Protein AF-A0A936ZIU2-F1 (afdb_monomer)

Radius of gyration: 13.18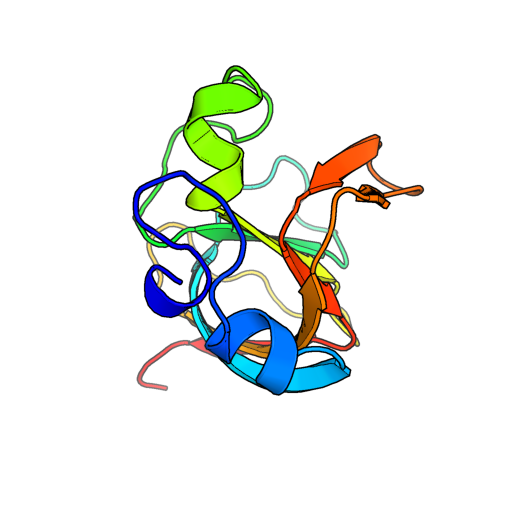 Å; Cα contacts (8 Å, |Δi|>4): 230; chains: 1; bounding box: 35×28×33 Å

pLDDT: mean 81.58, std 13.45, range [50.59, 97.19]

Sequence (115 aa):
MGELYNHDGSFSPRADELKGTRIAMQGFMAPHLKVDSDFFILSNTPVETCPFCATEGEWIDSIVFVRMRTRQEMAAPGTLILVQGTLEIGPATDPTTGFVSKVRLTDAVFQRAGA

Mean predicted aligned error: 6.34 Å

Foldseek 3Di:
DVQQADPVRHGDPVVVVQAQHKDKDKAWWADDPDQFDQKTKGFNDQDPDDPVPDDPPPPQSGIEIEGELDDDGDDDRPFMKMKIAHWHAQWDQDPVPRDTHGIYGYNMDMDGVPD

Structure (mmCIF, N/CA/C/O backbone):
data_AF-A0A936ZIU2-F1
#
_entry.id   AF-A0A936ZIU2-F1
#
loop_
_atom_site.group_PDB
_atom_site.id
_atom_site.type_symbol
_atom_site.label_atom_id
_atom_site.label_alt_id
_atom_site.label_comp_id
_atom_site.label_asym_id
_atom_site.label_entity_id
_atom_site.label_seq_id
_atom_site.pdbx_PDB_ins_code
_atom_site.Cartn_x
_atom_site.Cartn_y
_atom_site.Cartn_z
_atom_site.occupancy
_atom_site.B_iso_or_equiv
_atom_site.auth_seq_id
_atom_site.auth_comp_id
_atom_site.auth_asym_id
_atom_site.auth_atom_id
_atom_site.pdbx_PDB_model_num
ATOM 1 N N . MET A 1 1 ? 7.900 2.449 3.330 1.00 62.84 1 MET A N 1
ATOM 2 C CA . MET A 1 1 ? 7.663 2.617 1.875 1.00 62.84 1 MET A CA 1
ATOM 3 C C . MET A 1 1 ? 8.939 2.981 1.132 1.00 62.84 1 MET A C 1
ATOM 5 O O . MET A 1 1 ? 9.230 2.306 0.160 1.00 62.84 1 MET A O 1
ATOM 9 N N . GLY A 1 2 ? 9.728 3.956 1.605 1.00 66.75 2 GLY A N 1
ATOM 10 C CA . GLY A 1 2 ? 10.973 4.367 0.932 1.00 66.75 2 GLY A CA 1
ATOM 11 C C . GLY A 1 2 ? 12.001 3.253 0.691 1.00 66.75 2 GLY A C 1
ATOM 12 O O . GLY A 1 2 ? 12.740 3.320 -0.274 1.00 66.75 2 GLY A O 1
ATOM 13 N N . GLU A 1 3 ? 12.001 2.182 1.489 1.00 79.31 3 GLU A N 1
ATOM 14 C CA . GLU A 1 3 ? 12.891 1.027 1.282 1.00 79.31 3 GLU A CA 1
ATOM 15 C C . GLU A 1 3 ? 12.555 0.180 0.043 1.00 79.31 3 GLU A C 1
ATOM 17 O O . GLU A 1 3 ? 13.349 -0.683 -0.323 1.00 79.31 3 GLU A O 1
ATOM 22 N N . LEU A 1 4 ? 11.392 0.379 -0.593 1.00 84.62 4 LEU A N 1
ATOM 23 C CA . LEU A 1 4 ? 10.983 -0.381 -1.781 1.00 84.62 4 LEU A CA 1
ATOM 24 C C . LEU A 1 4 ? 11.525 0.205 -3.091 1.00 84.62 4 LEU A C 1
ATOM 26 O O . LEU A 1 4 ? 11.464 -0.463 -4.122 1.00 84.62 4 LEU A O 1
ATOM 30 N N . TYR A 1 5 ? 12.052 1.428 -3.057 1.00 85.88 5 TYR A N 1
ATOM 31 C CA . TYR A 1 5 ? 12.538 2.135 -4.235 1.00 85.88 5 TYR A 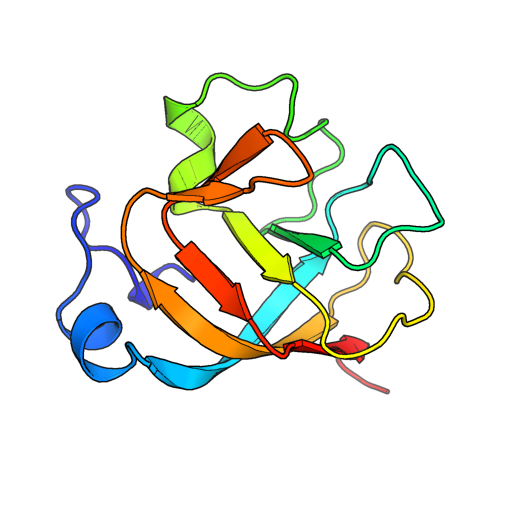CA 1
ATOM 32 C C . TYR A 1 5 ? 13.986 2.586 -4.048 1.00 85.88 5 TYR A C 1
ATOM 34 O O . TYR A 1 5 ? 14.403 2.958 -2.952 1.00 85.88 5 TYR A O 1
ATOM 42 N N . ASN A 1 6 ? 14.750 2.566 -5.135 1.00 85.44 6 ASN A N 1
ATOM 43 C CA . ASN A 1 6 ? 16.035 3.247 -5.230 1.00 85.44 6 ASN A CA 1
ATOM 44 C C . ASN A 1 6 ? 15.814 4.741 -5.534 1.00 85.44 6 ASN A C 1
ATOM 46 O O . ASN A 1 6 ? 14.724 5.161 -5.923 1.00 85.44 6 ASN A O 1
ATOM 50 N N . HIS A 1 7 ? 16.869 5.552 -5.419 1.00 81.69 7 HIS A N 1
ATOM 51 C CA . HIS A 1 7 ? 16.807 6.993 -5.711 1.00 81.69 7 HIS A CA 1
ATOM 52 C C . HIS A 1 7 ? 16.414 7.331 -7.161 1.00 81.69 7 HIS A C 1
ATOM 54 O O . HIS A 1 7 ? 15.963 8.441 -7.421 1.00 81.69 7 HIS A O 1
ATOM 60 N N . ASP A 1 8 ? 16.584 6.395 -8.097 1.00 83.00 8 ASP A N 1
ATOM 61 C CA . ASP A 1 8 ? 16.210 6.538 -9.509 1.00 83.00 8 ASP A CA 1
ATOM 62 C C . ASP A 1 8 ? 14.762 6.094 -9.809 1.00 83.00 8 ASP A C 1
ATOM 64 O O . ASP A 1 8 ? 14.337 6.097 -10.965 1.00 83.00 8 ASP A O 1
ATOM 68 N N . GLY A 1 9 ? 13.999 5.696 -8.783 1.00 79.38 9 GLY A N 1
ATOM 69 C CA . GLY A 1 9 ? 12.615 5.234 -8.908 1.00 79.38 9 GLY A CA 1
ATOM 70 C C . GLY A 1 9 ? 12.456 3.784 -9.384 1.00 79.38 9 GLY A C 1
ATOM 71 O O . GLY A 1 9 ? 11.322 3.331 -9.577 1.00 79.38 9 GLY A O 1
ATOM 72 N N . SER A 1 10 ? 13.555 3.043 -9.568 1.00 86.19 10 SER A N 1
ATOM 73 C CA . SER A 1 10 ? 13.526 1.589 -9.762 1.00 86.19 10 SER A CA 1
ATOM 74 C C . SER A 1 10 ? 13.233 0.859 -8.446 1.00 86.19 10 SER A C 1
ATOM 76 O O . SER A 1 10 ? 13.415 1.414 -7.361 1.00 86.19 10 SER A O 1
ATOM 78 N N . PHE A 1 11 ? 12.757 -0.387 -8.521 1.00 89.44 11 PHE A N 1
ATOM 79 C CA . PHE A 1 11 ? 12.561 -1.199 -7.320 1.00 89.44 11 PHE A CA 1
ATOM 80 C C . PHE A 1 11 ? 13.906 -1.538 -6.675 1.00 89.44 11 PHE A C 1
ATOM 82 O O . PHE A 1 11 ? 14.879 -1.860 -7.358 1.00 89.44 11 PHE A O 1
ATOM 89 N N . SER A 1 12 ? 13.956 -1.458 -5.348 1.00 90.88 12 SER A N 1
ATOM 90 C CA . SER A 1 12 ? 15.145 -1.843 -4.595 1.00 90.88 12 SER A CA 1
ATOM 91 C C . SER A 1 12 ? 15.316 -3.370 -4.586 1.00 90.88 12 SER A C 1
ATOM 93 O O . SER A 1 12 ? 14.324 -4.098 -4.681 1.00 90.88 12 SER A O 1
ATOM 95 N N . PRO A 1 13 ? 16.537 -3.892 -4.361 1.00 92.69 13 PRO A N 1
ATOM 96 C CA . PRO A 1 13 ? 16.744 -5.330 -4.158 1.00 92.69 13 PRO A CA 1
ATOM 97 C C . PRO A 1 13 ? 15.868 -5.899 -3.034 1.00 92.69 13 PRO A C 1
ATOM 99 O O . PRO A 1 13 ? 15.369 -7.018 -3.113 1.00 92.69 13 PRO A O 1
ATOM 102 N N . ARG A 1 14 ? 15.610 -5.087 -2.003 1.00 90.00 14 ARG A N 1
ATOM 103 C CA . ARG A 1 14 ? 14.736 -5.457 -0.891 1.00 90.00 14 ARG A CA 1
ATOM 104 C C . ARG A 1 14 ? 13.274 -5.600 -1.315 1.00 90.00 14 ARG A C 1
ATOM 106 O O . ARG A 1 14 ? 12.570 -6.444 -0.768 1.00 90.00 14 ARG A O 1
ATOM 113 N N . ALA A 1 15 ? 12.803 -4.803 -2.272 1.00 90.88 15 ALA A N 1
ATOM 114 C CA . ALA A 1 15 ? 11.464 -4.974 -2.826 1.00 90.88 15 ALA A CA 1
ATOM 115 C C . ALA A 1 15 ? 11.326 -6.322 -3.546 1.00 90.88 15 ALA A C 1
ATOM 117 O O . ALA A 1 15 ? 10.318 -7.003 -3.360 1.00 90.88 15 ALA A O 1
ATOM 118 N N . ASP A 1 16 ? 12.346 -6.725 -4.309 1.00 92.38 16 ASP A N 1
ATOM 119 C CA . ASP A 1 16 ? 12.371 -8.025 -4.985 1.00 92.38 16 ASP A CA 1
ATOM 120 C C . ASP A 1 16 ? 12.425 -9.194 -3.992 1.00 92.38 16 ASP A C 1
ATOM 122 O O . ASP A 1 16 ? 11.688 -10.164 -4.160 1.00 92.38 16 ASP A O 1
ATOM 126 N N . GLU A 1 17 ? 13.215 -9.092 -2.919 1.00 94.19 17 GLU A N 1
ATOM 127 C CA . GLU A 1 17 ? 13.263 -10.104 -1.849 1.00 94.19 17 GLU A CA 1
ATOM 128 C C . GLU A 1 17 ? 11.915 -10.289 -1.141 1.00 94.19 17 GLU A C 1
ATOM 130 O O . GLU A 1 17 ? 11.539 -11.402 -0.773 1.00 94.19 17 GLU A O 1
ATOM 135 N N . LEU A 1 18 ? 11.189 -9.191 -0.922 1.00 94.12 18 LEU A N 1
ATOM 136 C CA . LEU A 1 18 ? 9.907 -9.201 -0.220 1.00 94.12 18 LEU A CA 1
ATOM 137 C C . LEU A 1 18 ? 8.727 -9.535 -1.143 1.00 94.12 18 LEU A C 1
ATOM 139 O O . LEU A 1 18 ? 7.621 -9.779 -0.651 1.00 94.12 18 LEU A O 1
ATOM 143 N N . LYS A 1 19 ? 8.922 -9.542 -2.465 1.00 94.81 19 LYS A N 1
ATOM 144 C CA . LYS A 1 19 ? 7.869 -9.812 -3.447 1.00 94.81 19 LYS A CA 1
ATOM 145 C C . LYS A 1 19 ? 7.215 -11.171 -3.189 1.00 94.81 19 LYS A C 1
ATOM 147 O O . LYS A 1 19 ? 7.877 -12.197 -3.087 1.00 94.81 19 LYS A O 1
ATOM 152 N N . GLY A 1 20 ? 5.886 -11.183 -3.115 1.00 96.25 20 GLY A N 1
ATOM 153 C CA . GLY A 1 20 ? 5.088 -12.379 -2.845 1.00 96.25 20 GLY A CA 1
ATOM 154 C C . GLY A 1 20 ? 5.079 -12.819 -1.378 1.00 96.25 20 GLY A C 1
ATOM 155 O O . GLY A 1 20 ? 4.429 -13.808 -1.050 1.00 96.25 20 GLY A O 1
ATOM 156 N N . THR A 1 21 ? 5.756 -12.095 -0.482 1.00 96.44 21 THR A N 1
ATOM 157 C CA . THR A 1 21 ? 5.758 -12.381 0.959 1.00 96.44 21 THR A CA 1
ATOM 158 C C . THR A 1 21 ? 4.761 -11.499 1.703 1.00 96.44 21 THR A C 1
ATOM 160 O O . THR A 1 21 ? 4.379 -10.424 1.230 1.00 96.44 21 THR A O 1
ATOM 163 N N . ARG A 1 22 ? 4.331 -11.946 2.889 1.00 95.62 22 ARG A N 1
ATOM 164 C CA . ARG A 1 22 ? 3.474 -11.143 3.764 1.00 95.62 22 ARG A CA 1
ATOM 165 C C . ARG A 1 22 ? 4.327 -10.147 4.544 1.00 95.62 22 ARG A C 1
ATOM 167 O O . ARG A 1 22 ? 5.147 -10.550 5.364 1.00 95.62 22 ARG A O 1
ATOM 174 N N . ILE A 1 23 ? 4.092 -8.859 4.324 1.00 95.19 23 ILE A N 1
ATOM 175 C CA . ILE A 1 23 ? 4.807 -7.768 4.993 1.00 95.19 23 ILE A CA 1
ATOM 176 C C . ILE A 1 23 ? 3.847 -6.888 5.784 1.00 95.19 23 ILE A C 1
ATOM 178 O O . ILE A 1 23 ? 2.628 -6.968 5.621 1.00 95.19 23 ILE A O 1
ATOM 182 N N . ALA A 1 24 ? 4.410 -6.028 6.628 1.00 93.62 24 ALA A N 1
ATOM 183 C CA . ALA A 1 24 ? 3.676 -4.996 7.339 1.00 93.62 24 ALA A CA 1
ATOM 184 C C . ALA A 1 24 ? 4.140 -3.606 6.882 1.00 93.62 24 ALA A C 1
ATOM 186 O O . ALA A 1 24 ? 5.339 -3.360 6.763 1.00 93.62 24 ALA A O 1
ATOM 187 N N . MET A 1 25 ? 3.198 -2.697 6.645 1.00 91.81 25 MET A N 1
ATOM 188 C CA . MET A 1 25 ? 3.466 -1.302 6.304 1.00 91.81 25 MET A CA 1
ATOM 189 C C . MET A 1 25 ? 2.637 -0.367 7.173 1.00 91.81 25 MET A C 1
ATOM 191 O O . MET A 1 25 ? 1.447 -0.591 7.378 1.00 91.81 25 MET A O 1
ATOM 195 N N . GLN A 1 26 ? 3.266 0.700 7.655 1.00 91.56 26 GLN A N 1
ATOM 196 C CA . GLN A 1 26 ? 2.573 1.796 8.324 1.00 91.56 26 GLN A CA 1
ATOM 197 C C . GLN A 1 26 ? 2.310 2.935 7.345 1.00 91.56 26 GLN A C 1
ATOM 199 O O . GLN A 1 26 ? 3.125 3.198 6.458 1.00 91.56 26 GLN A O 1
ATOM 204 N N . GLY A 1 27 ? 1.184 3.615 7.527 1.00 90.19 27 GLY A N 1
ATOM 205 C CA . GLY A 1 27 ? 0.835 4.788 6.742 1.00 90.19 27 GLY A CA 1
ATOM 206 C C . GLY A 1 27 ? -0.550 5.315 7.075 1.00 90.19 27 GLY A C 1
ATOM 207 O O . GLY A 1 27 ? -1.158 4.932 8.074 1.00 90.19 27 GLY A O 1
ATOM 208 N N . PHE A 1 28 ? -1.045 6.187 6.210 1.00 88.06 28 PHE A N 1
ATOM 209 C CA . PHE A 1 28 ? -2.340 6.834 6.340 1.00 88.06 28 PHE A CA 1
ATOM 210 C C . PHE A 1 28 ? -3.261 6.357 5.230 1.00 88.06 28 PHE A C 1
ATOM 212 O O . PHE A 1 28 ? -2.857 6.234 4.073 1.00 88.06 28 PHE A O 1
ATOM 219 N N . MET A 1 29 ? -4.512 6.093 5.585 1.00 87.06 29 MET A N 1
ATOM 220 C CA . MET A 1 29 ? -5.544 5.820 4.597 1.00 87.06 29 MET A CA 1
ATOM 221 C C . MET A 1 29 ? -5.882 7.121 3.866 1.00 87.06 29 MET A C 1
ATOM 223 O O . MET A 1 29 ? -6.311 8.088 4.498 1.00 87.06 29 MET A O 1
ATOM 227 N N . ALA A 1 30 ? -5.687 7.153 2.548 1.00 80.56 30 ALA A N 1
ATOM 228 C CA . ALA A 1 30 ? -6.104 8.290 1.743 1.00 80.56 30 ALA A CA 1
ATOM 229 C C . ALA A 1 30 ? -7.642 8.413 1.778 1.00 80.56 30 ALA A C 1
ATOM 231 O O . ALA A 1 30 ? -8.340 7.390 1.691 1.00 80.56 30 ALA A O 1
ATOM 232 N N . PRO A 1 31 ? -8.188 9.637 1.891 1.00 67.38 31 PRO A N 1
ATOM 233 C CA . PRO A 1 31 ? -9.625 9.865 1.893 1.00 67.38 31 PRO A CA 1
ATOM 234 C C . PRO A 1 31 ? -10.222 9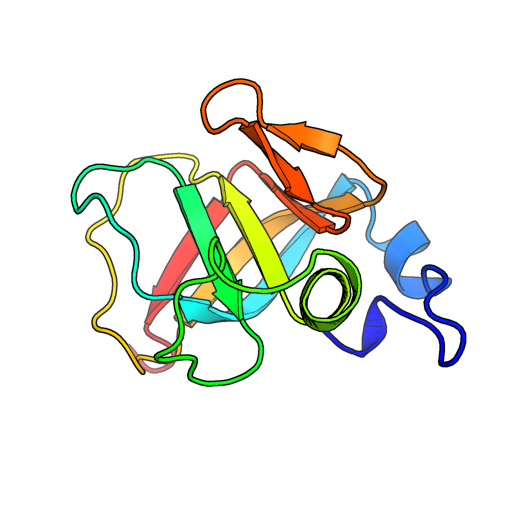.388 0.563 1.00 67.38 31 PRO A C 1
ATOM 236 O O . PRO A 1 31 ? -9.885 9.875 -0.516 1.00 67.38 31 PRO A O 1
ATOM 239 N N . HIS A 1 32 ? -11.080 8.372 0.637 1.00 64.19 32 HIS A N 1
ATOM 240 C CA . HIS A 1 32 ? -11.695 7.728 -0.520 1.00 64.19 32 HIS A CA 1
ATOM 241 C C . HIS A 1 32 ? -13.082 8.307 -0.825 1.00 64.19 32 HIS A C 1
ATOM 243 O O . HIS A 1 32 ? -13.812 8.747 0.057 1.00 64.19 32 HIS A O 1
ATOM 249 N N . LEU A 1 33 ? -13.472 8.217 -2.100 1.00 54.78 33 LEU A N 1
ATOM 250 C CA . LEU A 1 33 ? -14.775 8.634 -2.637 1.00 54.78 33 LEU A CA 1
ATOM 251 C C . LEU A 1 33 ? -15.942 7.692 -2.263 1.00 54.78 33 LEU A C 1
ATOM 253 O O . LEU A 1 33 ? -17.096 8.042 -2.496 1.00 54.78 33 LEU A O 1
ATOM 257 N N . LYS A 1 34 ? -15.677 6.487 -1.727 1.00 58.22 34 LYS A N 1
ATOM 258 C CA . LYS A 1 34 ? -16.709 5.482 -1.401 1.00 58.22 34 LYS A CA 1
ATOM 259 C C . LYS A 1 34 ? -16.434 4.791 -0.065 1.00 58.22 34 LYS A C 1
ATOM 261 O O . LYS A 1 34 ? -15.486 4.023 0.050 1.00 58.22 34 LYS A O 1
ATOM 266 N N . VAL A 1 35 ? -17.319 5.030 0.902 1.00 56.78 35 VAL A N 1
ATOM 267 C CA . VAL A 1 35 ? -17.313 4.493 2.282 1.00 56.78 35 VAL A CA 1
ATOM 268 C C . VAL A 1 35 ? -17.442 2.953 2.325 1.00 56.78 35 VAL A C 1
ATOM 270 O O . VAL A 1 35 ? -17.212 2.325 3.355 1.00 56.78 35 VAL A O 1
ATOM 273 N N . ASP A 1 36 ? -17.767 2.326 1.186 1.00 64.00 36 ASP A N 1
ATOM 274 C CA . ASP A 1 36 ? -18.155 0.917 1.083 1.00 64.00 36 ASP A CA 1
ATOM 275 C C . ASP A 1 36 ? -17.173 0.004 0.317 1.00 64.00 36 ASP A C 1
ATOM 277 O O . ASP A 1 36 ? -17.549 -1.071 -0.134 1.00 64.00 36 ASP A O 1
ATOM 281 N N . SER A 1 37 ? -15.910 0.408 0.158 1.00 76.56 37 SER A N 1
ATOM 282 C CA . SER A 1 37 ? -14.944 -0.315 -0.689 1.00 76.56 37 SER A CA 1
ATOM 283 C C . SER A 1 37 ? -14.184 -1.440 0.032 1.00 76.56 37 SER A C 1
ATOM 285 O O . SER A 1 37 ? -13.948 -1.388 1.238 1.00 76.56 37 SER A O 1
ATOM 287 N N . ASP A 1 38 ? -13.746 -2.444 -0.732 1.00 86.81 38 ASP A N 1
ATOM 288 C CA . ASP A 1 38 ? -12.830 -3.520 -0.315 1.00 86.81 38 ASP A CA 1
ATOM 289 C C . ASP A 1 38 ? -11.343 -3.155 -0.523 1.00 86.81 38 ASP A C 1
ATOM 291 O O . ASP A 1 38 ? -10.449 -3.983 -0.347 1.00 86.81 38 ASP A O 1
ATOM 295 N N . PHE A 1 39 ? -11.065 -1.905 -0.894 1.00 88.50 39 PHE A N 1
ATOM 296 C CA . PHE A 1 39 ? -9.729 -1.391 -1.159 1.00 88.50 39 PHE A CA 1
ATOM 297 C C . PHE A 1 39 ? -9.562 0.028 -0.612 1.00 88.50 39 PHE A C 1
ATOM 299 O O . PHE A 1 39 ? -10.541 0.746 -0.390 1.00 88.50 39 PHE A O 1
ATOM 306 N N . PHE A 1 40 ? -8.312 0.444 -0.443 1.00 88.38 40 PHE A N 1
ATOM 307 C CA . PHE A 1 40 ? -7.942 1.828 -0.161 1.00 88.38 40 PHE A CA 1
ATOM 308 C C . PHE A 1 40 ? -6.519 2.116 -0.651 1.00 88.38 40 PHE A C 1
ATOM 310 O O . PHE A 1 40 ? -5.769 1.203 -1.000 1.00 88.38 40 PHE A O 1
ATOM 317 N N . ILE A 1 41 ? -6.140 3.393 -0.673 1.00 88.06 41 ILE A N 1
ATOM 318 C CA . ILE A 1 41 ? -4.766 3.814 -0.952 1.00 88.06 41 ILE A CA 1
ATOM 319 C C . ILE A 1 41 ? -4.075 4.117 0.376 1.00 88.06 41 ILE A C 1
ATOM 321 O O . ILE A 1 41 ? -4.579 4.907 1.174 1.00 88.06 41 ILE A O 1
ATOM 325 N N . LEU A 1 42 ? -2.942 3.468 0.619 1.00 89.44 42 LEU A N 1
ATOM 326 C CA . LEU A 1 42 ? -2.074 3.723 1.759 1.00 89.44 42 LEU A CA 1
ATOM 327 C C . LEU A 1 42 ? -0.986 4.713 1.334 1.00 89.44 42 LEU A C 1
ATOM 329 O O . LEU A 1 42 ? -0.225 4.434 0.413 1.00 89.44 42 LEU A O 1
ATOM 333 N N . SER A 1 43 ? -0.915 5.850 2.015 1.00 87.00 43 SER A N 1
ATOM 334 C CA . SER A 1 43 ? 0.082 6.900 1.794 1.00 87.00 43 SER A CA 1
ATOM 335 C C . SER A 1 43 ? 1.106 6.927 2.927 1.00 87.00 43 SER A C 1
ATOM 337 O O . SER A 1 43 ? 0.785 6.609 4.076 1.00 87.00 43 SER A O 1
ATOM 339 N N . ASN A 1 44 ? 2.339 7.333 2.629 1.00 82.94 44 ASN A N 1
ATOM 340 C CA . ASN A 1 44 ? 3.365 7.583 3.646 1.00 82.94 44 ASN A CA 1
ATOM 341 C C . ASN A 1 44 ? 3.153 8.899 4.422 1.00 82.94 44 ASN A C 1
ATOM 343 O O . ASN A 1 44 ? 3.713 9.057 5.505 1.00 82.94 44 ASN A O 1
ATOM 347 N N . THR A 1 45 ? 2.351 9.824 3.895 1.00 76.75 45 THR A N 1
ATOM 348 C CA . THR A 1 45 ? 2.027 11.116 4.513 1.00 76.75 45 THR A CA 1
ATOM 349 C C . THR A 1 45 ? 0.510 11.298 4.636 1.00 76.75 45 THR A C 1
ATOM 351 O O . THR A 1 45 ? -0.238 10.715 3.842 1.00 76.75 45 THR A O 1
ATOM 354 N N . PRO A 1 46 ? 0.018 12.081 5.617 1.00 71.12 46 PRO A N 1
ATOM 355 C CA . PRO A 1 46 ? -1.389 12.459 5.673 1.00 71.12 46 PRO A CA 1
ATOM 356 C C . PRO A 1 46 ? -1.718 13.283 4.427 1.00 71.12 46 PRO A C 1
ATOM 358 O O . PRO A 1 46 ? -1.235 14.401 4.266 1.00 71.12 46 PRO A O 1
ATOM 361 N N . VAL A 1 47 ? -2.502 12.709 3.523 1.00 65.44 47 VAL A N 1
ATOM 362 C CA . VAL A 1 47 ? -2.898 13.354 2.270 1.00 65.44 47 VAL A CA 1
ATOM 363 C C . VAL A 1 47 ? -4.370 13.710 2.345 1.00 65.44 47 VAL A C 1
ATOM 365 O O . VAL A 1 47 ? -5.218 12.842 2.526 1.00 65.44 47 VAL A O 1
ATOM 368 N N . GLU A 1 48 ? -4.667 15.002 2.221 1.00 58.41 48 GLU A N 1
ATOM 369 C CA . GLU A 1 48 ? -6.037 15.511 2.065 1.00 58.41 48 GLU A CA 1
ATOM 370 C C . GLU A 1 48 ? -6.450 15.576 0.586 1.00 58.41 48 GLU A C 1
ATOM 372 O O . GLU A 1 48 ? -7.635 15.618 0.257 1.00 58.41 48 GLU A O 1
ATOM 377 N N . THR A 1 49 ? -5.468 15.552 -0.319 1.00 55.03 49 THR A N 1
ATOM 378 C CA . THR A 1 49 ? -5.672 15.661 -1.764 1.00 55.03 49 THR A CA 1
ATOM 379 C C . THR A 1 49 ? -6.092 14.320 -2.363 1.00 55.03 49 THR A C 1
ATOM 381 O O . THR A 1 49 ? -5.507 13.276 -2.076 1.00 55.03 49 THR A O 1
ATOM 384 N N . CYS A 1 50 ? -7.114 14.351 -3.223 1.00 58.81 50 CYS A N 1
ATOM 385 C CA . CYS A 1 50 ? -7.664 13.164 -3.869 1.00 58.81 50 CYS A CA 1
ATOM 386 C C . CYS A 1 50 ? -6.601 12.460 -4.742 1.00 58.81 50 CYS A C 1
ATOM 388 O O . CYS A 1 50 ? -6.091 13.085 -5.676 1.00 58.81 50 CYS A O 1
ATOM 390 N N . PRO A 1 51 ? -6.319 11.158 -4.524 1.00 54.88 51 PRO A N 1
ATOM 391 C CA . PRO A 1 51 ? -5.294 10.422 -5.274 1.00 54.88 51 PRO A CA 1
ATOM 392 C C . PRO A 1 51 ? -5.642 10.217 -6.758 1.00 54.88 51 PRO A C 1
ATOM 394 O O . PRO A 1 51 ? -4.807 9.751 -7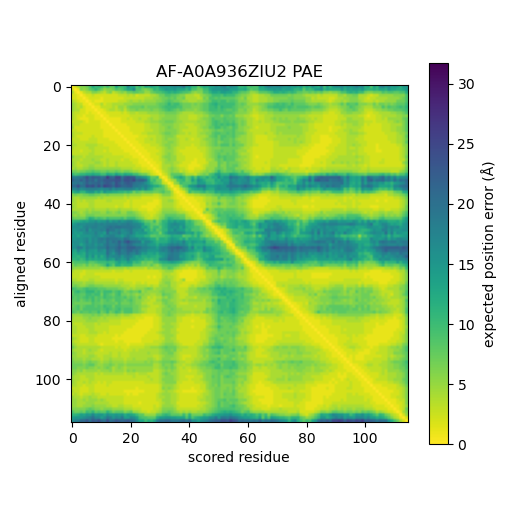.522 1.00 54.88 51 PRO A O 1
ATOM 397 N N . PHE A 1 52 ? -6.864 10.564 -7.175 1.00 59.19 52 PHE A N 1
ATOM 398 C CA . PHE A 1 52 ? -7.303 10.538 -8.574 1.00 59.19 52 PHE A CA 1
ATOM 399 C C . PHE A 1 52 ? -7.071 11.863 -9.312 1.00 59.19 52 PHE A C 1
ATOM 401 O O . PHE A 1 52 ? -7.172 11.902 -10.534 1.00 59.19 52 PHE A O 1
ATOM 408 N N . CYS A 1 53 ? -6.806 12.953 -8.586 1.00 55.12 53 CYS A N 1
ATOM 409 C CA . CYS A 1 53 ? -6.670 14.292 -9.163 1.00 55.12 53 CYS A CA 1
ATOM 410 C C . CYS A 1 53 ? -5.216 14.676 -9.457 1.00 55.12 53 CYS A C 1
ATOM 412 O O . CYS A 1 53 ? -4.981 15.720 -10.062 1.00 55.12 53 CYS A O 1
ATOM 414 N N . ALA A 1 54 ? -4.253 13.871 -9.011 1.00 52.72 54 ALA A N 1
ATOM 415 C CA . ALA A 1 54 ? -2.845 14.117 -9.252 1.00 52.72 54 ALA A CA 1
ATOM 416 C C . ALA A 1 54 ? -2.334 13.365 -10.485 1.00 52.72 54 ALA A C 1
ATOM 418 O O . ALA A 1 54 ? -2.781 12.263 -10.800 1.00 52.72 54 ALA A O 1
ATOM 419 N N . THR A 1 55 ? -1.374 13.970 -11.178 1.00 52.91 55 THR A N 1
ATOM 420 C CA . THR A 1 55 ? -0.677 13.372 -12.318 1.00 52.91 55 THR A CA 1
ATOM 421 C C . THR A 1 55 ? 0.053 12.092 -11.894 1.00 52.91 55 THR A C 1
ATOM 423 O O . THR A 1 55 ? 0.766 12.105 -10.891 1.00 52.91 55 THR A O 1
ATOM 426 N N . GLU A 1 56 ? -0.083 11.007 -12.674 1.00 52.00 56 GLU A N 1
ATOM 427 C CA . GLU A 1 56 ? 0.486 9.666 -12.402 1.00 52.00 56 GLU A CA 1
ATOM 428 C C . GLU A 1 56 ? 1.949 9.699 -11.915 1.00 52.00 56 GLU A C 1
ATOM 430 O O . GLU A 1 56 ? 2.347 8.898 -11.077 1.00 52.00 56 GLU A O 1
ATOM 435 N N . GLY A 1 57 ? 2.762 10.638 -12.402 1.00 53.91 57 GLY A N 1
ATOM 436 C CA . GLY A 1 57 ? 4.188 10.708 -12.080 1.00 53.91 57 GLY A CA 1
ATOM 437 C C . GLY A 1 57 ? 4.541 11.085 -10.636 1.00 53.91 57 GLY A C 1
ATOM 438 O O . GLY A 1 57 ? 5.573 10.631 -10.158 1.00 53.91 57 GLY A O 1
ATOM 439 N N . GLU A 1 58 ? 3.727 11.884 -9.938 1.00 53.19 58 GLU A N 1
ATOM 440 C CA . GLU A 1 58 ? 4.134 12.489 -8.649 1.0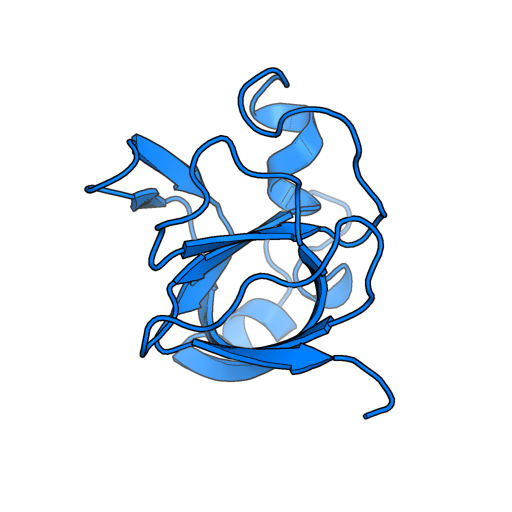0 53.19 58 GLU A CA 1
ATOM 441 C C . GLU A 1 58 ? 3.804 11.637 -7.409 1.00 53.19 58 GLU A C 1
ATOM 443 O O . GLU A 1 58 ? 4.274 11.943 -6.318 1.00 53.19 58 GLU A O 1
ATOM 448 N N . TRP A 1 59 ? 2.989 10.583 -7.551 1.00 58.97 59 TRP A N 1
ATOM 449 C CA . TRP A 1 59 ? 2.409 9.868 -6.398 1.00 58.97 59 TRP A CA 1
ATOM 450 C C . TRP A 1 59 ? 2.666 8.362 -6.408 1.00 58.97 59 TRP A C 1
ATOM 452 O O . TRP A 1 59 ? 2.541 7.707 -5.378 1.00 58.97 59 TRP A O 1
ATOM 462 N N . ILE A 1 60 ? 3.026 7.784 -7.556 1.00 56.16 60 ILE A N 1
ATOM 463 C CA . ILE A 1 60 ? 3.124 6.328 -7.728 1.00 56.16 60 ILE A CA 1
ATOM 464 C C . ILE A 1 60 ? 4.181 5.673 -6.812 1.00 56.16 60 ILE A C 1
ATOM 466 O O . ILE A 1 60 ? 4.066 4.488 -6.488 1.00 56.16 60 ILE A O 1
ATOM 470 N N . ASP A 1 61 ? 5.210 6.406 -6.396 1.00 67.56 61 ASP A N 1
ATOM 471 C CA . ASP A 1 61 ? 6.257 5.940 -5.481 1.00 67.56 61 ASP A CA 1
ATOM 472 C C . ASP A 1 61 ? 5.926 6.171 -3.993 1.00 67.56 61 ASP A C 1
ATOM 474 O O . ASP A 1 61 ? 6.477 5.493 -3.123 1.00 67.56 61 ASP A O 1
ATOM 478 N N . SER A 1 62 ? 4.993 7.076 -3.689 1.00 72.44 62 SER A N 1
ATOM 479 C CA . SER A 1 62 ? 4.582 7.426 -2.321 1.00 72.44 62 SER A CA 1
ATOM 480 C C . SER A 1 62 ? 3.295 6.739 -1.855 1.00 72.44 62 SER A C 1
ATOM 482 O O . SER A 1 62 ? 2.945 6.830 -0.672 1.00 72.44 62 SER A O 1
ATOM 484 N N . ILE A 1 63 ? 2.621 6.008 -2.748 1.00 81.88 63 ILE A N 1
ATOM 485 C CA . ILE A 1 63 ? 1.360 5.322 -2.463 1.00 81.88 63 ILE A CA 1
ATOM 486 C C . ILE A 1 63 ? 1.434 3.813 -2.695 1.00 81.88 63 ILE A C 1
ATOM 488 O O . ILE A 1 63 ? 2.127 3.306 -3.576 1.00 81.88 63 ILE A O 1
ATOM 492 N N . VAL A 1 64 ? 0.641 3.084 -1.919 1.00 89.81 64 VAL A N 1
ATOM 493 C CA . VAL A 1 64 ? 0.446 1.640 -2.041 1.00 89.81 64 VAL A CA 1
ATOM 494 C C . VAL A 1 64 ? -1.040 1.366 -2.198 1.00 89.81 64 VAL A C 1
ATOM 496 O O . VAL A 1 64 ? -1.850 1.785 -1.371 1.00 89.81 64 VAL A O 1
ATOM 499 N N . PHE A 1 65 ? -1.413 0.631 -3.242 1.00 91.50 65 PHE A N 1
ATOM 500 C CA . PHE A 1 65 ? -2.787 0.167 -3.389 1.00 91.50 65 PHE A CA 1
ATOM 501 C C . PHE A 1 65 ? -3.023 -1.036 -2.473 1.00 91.50 65 PHE A C 1
ATOM 503 O O . PHE A 1 65 ? -2.296 -2.026 -2.529 1.00 91.50 65 PHE A O 1
ATOM 510 N N . VAL A 1 66 ? -4.037 -0.972 -1.620 1.00 92.75 66 VAL A N 1
ATOM 511 C CA . VAL A 1 66 ? -4.336 -2.035 -0.659 1.00 92.75 66 VAL A CA 1
ATOM 512 C C . VAL A 1 66 ? -5.669 -2.670 -1.009 1.00 92.75 66 VAL A C 1
ATOM 514 O O . VAL A 1 66 ? -6.698 -2.002 -0.954 1.00 92.75 66 VAL A O 1
ATOM 517 N N . ARG A 1 67 ? -5.662 -3.973 -1.303 1.00 92.62 67 ARG A N 1
ATOM 518 C CA . ARG A 1 67 ? -6.871 -4.798 -1.393 1.00 92.62 67 ARG A CA 1
ATOM 519 C C . ARG A 1 67 ? -7.046 -5.577 -0.098 1.00 92.62 67 ARG A C 1
ATOM 521 O O . ARG A 1 67 ? -6.215 -6.416 0.252 1.00 92.62 67 ARG A O 1
ATOM 528 N N . MET A 1 68 ? -8.147 -5.323 0.593 1.00 91.81 68 MET A N 1
ATOM 529 C CA . MET A 1 68 ? -8.467 -5.996 1.842 1.00 91.81 68 MET A CA 1
ATOM 530 C C . MET A 1 68 ? -8.997 -7.407 1.586 1.00 91.81 68 MET A C 1
ATOM 532 O O . MET A 1 68 ? -9.787 -7.625 0.672 1.00 91.81 68 MET A O 1
ATOM 536 N N . ARG A 1 69 ? -8.600 -8.364 2.431 1.00 90.44 69 ARG A N 1
ATOM 537 C CA . ARG A 1 69 ? -9.142 -9.734 2.420 1.00 90.44 69 ARG A CA 1
ATOM 538 C C . ARG A 1 69 ? -10.638 -9.749 2.720 1.00 90.44 69 ARG A C 1
ATOM 540 O O . ARG A 1 69 ? -11.412 -10.474 2.108 1.00 90.44 69 ARG A O 1
ATOM 547 N N . THR A 1 70 ? -11.017 -8.974 3.726 1.00 86.56 70 THR A N 1
ATOM 548 C CA . THR A 1 70 ? -12.393 -8.793 4.174 1.00 86.56 70 THR A CA 1
ATOM 549 C C . THR A 1 70 ? -12.637 -7.319 4.374 1.00 86.56 70 THR A C 1
ATOM 551 O O . THR A 1 70 ? -11.745 -6.575 4.789 1.00 86.56 70 THR A O 1
ATOM 554 N N . ARG A 1 71 ? -13.870 -6.905 4.123 1.00 84.31 71 ARG A N 1
ATOM 555 C CA . ARG A 1 71 ? -14.280 -5.533 4.342 1.00 84.31 71 ARG A CA 1
ATOM 556 C C . ARG A 1 71 ? -14.169 -5.170 5.826 1.00 84.31 71 ARG A C 1
ATOM 558 O O . ARG A 1 71 ? -14.634 -5.921 6.679 1.00 84.31 71 ARG A O 1
ATOM 565 N N . GLN A 1 72 ? -13.515 -4.050 6.116 1.00 82.50 72 GLN A N 1
ATOM 566 C CA . GLN A 1 72 ? -13.271 -3.541 7.469 1.00 82.50 72 GLN A CA 1
ATOM 567 C C . GLN A 1 72 ? -13.767 -2.098 7.567 1.00 82.50 72 GLN A C 1
ATOM 569 O O . GLN A 1 72 ? -13.852 -1.398 6.556 1.00 82.50 72 GLN A O 1
ATOM 574 N N . GLU A 1 73 ? -14.096 -1.658 8.781 1.00 84.00 73 GLU A N 1
ATOM 575 C CA . GLU A 1 73 ? -14.471 -0.269 9.038 1.00 84.00 73 GLU A CA 1
ATOM 576 C C . GLU A 1 73 ? -13.288 0.653 8.732 1.00 84.00 73 GLU A C 1
ATOM 578 O O . GLU A 1 73 ? -12.203 0.495 9.295 1.00 84.00 73 GLU A O 1
ATOM 583 N N . MET A 1 74 ? -13.503 1.604 7.824 1.00 81.00 74 MET A N 1
ATOM 584 C CA . MET A 1 74 ? -12.482 2.549 7.384 1.00 81.00 74 MET A CA 1
ATOM 585 C C . MET A 1 74 ? -11.930 3.354 8.570 1.00 81.00 74 MET A C 1
ATOM 587 O O . MET A 1 74 ? -12.666 3.777 9.463 1.00 81.00 74 MET A O 1
ATOM 591 N N . ALA A 1 75 ? -10.619 3.591 8.576 1.00 82.06 75 ALA A N 1
ATOM 592 C CA . ALA A 1 75 ? -10.010 4.481 9.557 1.00 82.06 75 ALA A CA 1
ATOM 593 C C . ALA A 1 75 ? -10.349 5.944 9.230 1.00 82.06 75 ALA A C 1
ATOM 595 O O . ALA A 1 75 ? -10.477 6.311 8.061 1.00 82.06 75 ALA A O 1
ATOM 596 N N . ALA A 1 76 ? -10.464 6.791 10.256 1.00 79.75 76 ALA A N 1
ATOM 597 C CA . ALA A 1 76 ? -10.652 8.221 10.038 1.00 79.75 76 ALA A CA 1
ATOM 598 C C . ALA A 1 76 ? -9.436 8.808 9.290 1.00 79.75 76 ALA A C 1
ATOM 600 O O . ALA A 1 76 ? -8.303 8.391 9.571 1.00 79.75 76 ALA A O 1
ATOM 601 N N . PRO A 1 77 ? -9.629 9.778 8.378 1.00 75.81 77 PRO A N 1
ATOM 602 C CA . PRO A 1 77 ? -8.523 10.475 7.726 1.00 75.81 77 PRO A CA 1
ATOM 603 C C . PRO A 1 77 ? -7.496 10.985 8.746 1.00 75.81 77 PRO A C 1
ATOM 605 O O . PRO A 1 77 ? -7.859 11.436 9.831 1.00 75.81 77 PRO A O 1
ATOM 608 N N . GLY A 1 78 ? -6.208 10.862 8.425 1.00 79.56 78 GLY A N 1
ATOM 609 C CA . GLY A 1 78 ? -5.117 11.226 9.340 1.00 79.56 78 GLY A CA 1
ATOM 610 C C . GLY A 1 78 ? -4.828 10.209 10.454 1.00 79.56 78 GLY A C 1
ATOM 611 O O . GLY A 1 78 ? -3.858 10.381 11.188 1.00 79.56 78 GLY A O 1
ATOM 612 N N . THR A 1 79 ? -5.594 9.118 10.565 1.00 86.19 79 THR A N 1
ATOM 613 C CA . THR A 1 79 ? -5.272 8.021 11.492 1.00 86.19 79 THR A CA 1
ATOM 614 C C . THR A 1 79 ? -4.120 7.189 10.941 1.00 86.19 79 THR A C 1
ATOM 616 O O . THR A 1 79 ? -4.203 6.665 9.827 1.00 86.19 79 THR A O 1
ATOM 619 N N . LEU A 1 80 ? -3.065 7.020 11.741 1.00 89.25 80 LEU A N 1
ATOM 620 C CA . LEU A 1 80 ? -1.980 6.100 11.418 1.00 89.25 80 LEU A CA 1
ATOM 621 C C . LEU A 1 80 ? -2.477 4.654 11.544 1.00 89.25 80 LEU A C 1
ATOM 623 O O . LEU A 1 80 ? -3.022 4.253 12.576 1.00 89.25 80 LEU A O 1
ATOM 627 N N . ILE A 1 81 ? -2.277 3.861 10.497 1.00 91.94 81 ILE A N 1
ATOM 628 C CA . ILE A 1 81 ? -2.663 2.450 10.446 1.00 91.94 81 ILE A CA 1
ATOM 629 C C . ILE A 1 81 ? -1.458 1.564 10.142 1.00 91.94 81 ILE A C 1
ATOM 631 O O . ILE A 1 81 ? -0.525 1.970 9.450 1.00 91.94 81 ILE A O 1
ATOM 635 N N . LEU A 1 82 ? -1.499 0.336 10.652 1.00 93.62 82 LEU A N 1
ATOM 636 C CA . LEU A 1 82 ? -0.595 -0.752 10.303 1.00 93.62 82 LEU A CA 1
ATOM 637 C C . LEU A 1 82 ? -1.347 -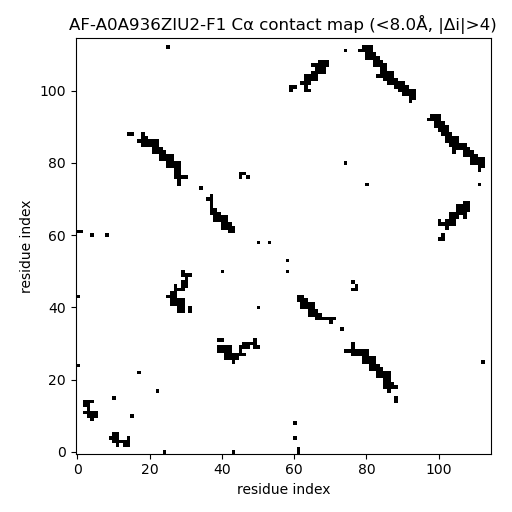1.738 9.410 1.00 93.62 82 LEU A C 1
ATOM 639 O O . LEU A 1 82 ? -2.338 -2.328 9.834 1.00 93.62 82 LEU A O 1
ATOM 643 N N . VAL A 1 83 ? -0.867 -1.922 8.186 1.00 94.38 83 VAL A N 1
ATOM 644 C CA . VAL A 1 83 ? -1.450 -2.800 7.170 1.00 94.38 83 VAL A CA 1
ATOM 645 C C . VAL A 1 83 ? -0.556 -4.016 6.983 1.00 94.38 83 VAL A C 1
ATOM 647 O O . VAL A 1 83 ? 0.647 -3.868 6.794 1.00 94.38 83 VAL A O 1
ATOM 650 N N . GLN A 1 84 ? -1.132 -5.214 7.000 1.00 95.69 84 GLN A N 1
ATOM 651 C CA . GLN A 1 84 ? -0.427 -6.463 6.730 1.00 95.69 84 GLN A CA 1
ATOM 652 C C . GLN A 1 84 ? -1.052 -7.191 5.548 1.00 95.69 84 GLN A C 1
ATOM 654 O O . GLN A 1 84 ? -2.220 -7.573 5.610 1.00 95.69 84 GLN A O 1
ATOM 659 N N . GLY A 1 85 ? -0.261 -7.462 4.516 1.00 96.50 85 GLY A N 1
ATOM 660 C CA . GLY A 1 85 ? -0.712 -8.145 3.304 1.00 96.50 85 GLY A CA 1
ATOM 661 C C . GLY A 1 85 ? 0.454 -8.704 2.499 1.00 96.50 85 GLY A C 1
ATOM 662 O O . GLY A 1 85 ? 1.615 -8.529 2.873 1.00 96.50 85 GLY A O 1
ATOM 663 N N . THR A 1 86 ? 0.140 -9.390 1.409 1.00 97.19 86 THR A N 1
ATOM 664 C CA . THR A 1 86 ? 1.127 -9.922 0.468 1.00 97.19 86 THR A CA 1
ATOM 665 C C . THR A 1 86 ? 1.619 -8.808 -0.447 1.00 97.19 86 THR A C 1
ATOM 667 O O . THR A 1 86 ? 0.810 -8.131 -1.080 1.00 97.19 86 THR A O 1
ATOM 670 N N . LEU A 1 87 ? 2.937 -8.604 -0.509 1.00 96.56 87 LEU A N 1
ATOM 671 C CA . LEU A 1 87 ? 3.542 -7.585 -1.361 1.00 96.56 87 LEU A CA 1
ATOM 672 C C . LEU A 1 87 ? 3.520 -8.017 -2.827 1.00 96.56 87 LEU A C 1
ATOM 674 O O . LEU A 1 87 ? 4.119 -9.025 -3.197 1.00 96.56 87 LEU A O 1
ATOM 678 N N . GLU A 1 88 ? 2.936 -7.187 -3.680 1.00 94.81 88 GLU A N 1
ATOM 679 C CA . GLU A 1 88 ? 3.112 -7.274 -5.125 1.00 94.81 88 GLU A CA 1
ATOM 680 C C . GLU A 1 88 ? 3.760 -5.997 -5.650 1.00 94.81 88 GLU A C 1
ATOM 682 O O . GLU A 1 88 ? 3.355 -4.886 -5.303 1.00 94.81 88 GLU A O 1
ATOM 687 N N . ILE A 1 89 ? 4.750 -6.163 -6.524 1.00 92.19 89 ILE A N 1
ATOM 688 C CA . ILE A 1 89 ? 5.463 -5.062 -7.174 1.00 92.19 89 ILE A CA 1
ATOM 689 C C . ILE A 1 89 ? 5.388 -5.197 -8.695 1.00 92.19 89 ILE A C 1
ATOM 691 O O . ILE A 1 89 ? 5.273 -6.301 -9.233 1.00 92.19 89 ILE A O 1
ATOM 695 N N . GLY A 1 90 ? 5.452 -4.060 -9.378 1.00 88.50 90 GLY A N 1
ATOM 696 C CA . GLY A 1 90 ? 5.332 -3.930 -10.827 1.00 88.50 90 GLY A CA 1
ATOM 697 C C . GLY A 1 90 ? 4.066 -3.171 -11.234 1.00 88.50 90 GLY A C 1
ATOM 698 O O . GLY A 1 90 ? 3.087 -3.171 -10.479 1.00 88.50 90 GLY A O 1
ATOM 699 N N . PRO A 1 91 ? 4.069 -2.519 -12.410 1.00 86.56 91 PRO A N 1
ATOM 700 C CA . PRO A 1 91 ? 2.912 -1.783 -12.903 1.00 86.56 91 PRO A CA 1
ATOM 701 C C . PRO A 1 91 ? 1.730 -2.734 -13.111 1.00 86.56 91 PRO A C 1
ATOM 703 O O . PRO A 1 91 ? 1.850 -3.743 -13.803 1.00 86.56 91 PRO A O 1
ATOM 706 N N . ALA A 1 92 ? 0.592 -2.411 -12.506 1.00 86.81 92 ALA A N 1
ATOM 707 C CA . ALA A 1 92 ? -0.658 -3.120 -12.720 1.00 86.81 92 ALA A CA 1
ATOM 708 C C . ALA A 1 92 ? -1.843 -2.162 -12.614 1.00 86.81 92 ALA A C 1
ATOM 710 O O . ALA A 1 92 ? -1.850 -1.252 -11.779 1.00 86.81 92 ALA A O 1
ATOM 711 N N . THR A 1 93 ? -2.852 -2.420 -13.439 1.00 86.69 93 THR A N 1
ATOM 712 C CA . THR A 1 93 ? -4.140 -1.736 -13.385 1.00 86.69 93 THR A CA 1
ATOM 713 C C . THR A 1 93 ? -5.134 -2.617 -12.657 1.00 86.69 93 THR A C 1
ATOM 715 O O . THR A 1 93 ? -5.325 -3.784 -12.998 1.00 86.69 93 THR A O 1
ATOM 718 N N . ASP A 1 94 ? -5.777 -2.044 -11.654 1.00 85.44 94 ASP A N 1
ATOM 719 C CA . ASP A 1 94 ? -6.835 -2.703 -10.924 1.00 85.44 94 ASP A CA 1
ATOM 720 C C . ASP A 1 94 ? -8.093 -2.859 -11.802 1.00 85.44 94 ASP A C 1
ATOM 722 O O . ASP A 1 94 ? -8.624 -1.851 -12.271 1.00 85.44 94 ASP A O 1
ATOM 726 N N . PRO A 1 95 ? -8.622 -4.076 -12.020 1.00 82.94 95 PRO A N 1
ATOM 727 C CA . PRO A 1 95 ? -9.746 -4.279 -12.938 1.00 82.94 95 PRO A CA 1
ATOM 728 C C . PRO A 1 95 ? -11.069 -3.696 -12.421 1.00 82.94 95 PRO A C 1
ATOM 730 O O . PRO A 1 95 ? -11.959 -3.403 -13.214 1.00 82.94 95 PRO A O 1
ATOM 733 N N . THR A 1 96 ? -11.211 -3.526 -11.104 1.00 82.31 96 THR A N 1
ATOM 734 C CA . THR A 1 96 ? -12.447 -3.032 -10.479 1.00 82.31 96 THR A CA 1
ATOM 735 C C . THR A 1 96 ? -12.513 -1.508 -10.488 1.00 82.31 96 THR A C 1
ATOM 737 O O . THR A 1 96 ? -13.578 -0.925 -10.676 1.00 82.31 96 THR A O 1
ATOM 740 N N . THR A 1 97 ? -11.379 -0.852 -10.249 1.00 80.31 97 THR A N 1
ATOM 741 C CA . THR A 1 97 ? -11.309 0.601 -10.034 1.00 80.31 97 THR A CA 1
ATOM 742 C C . THR A 1 97 ? -10.664 1.350 -11.194 1.00 80.31 97 THR A C 1
ATOM 744 O O 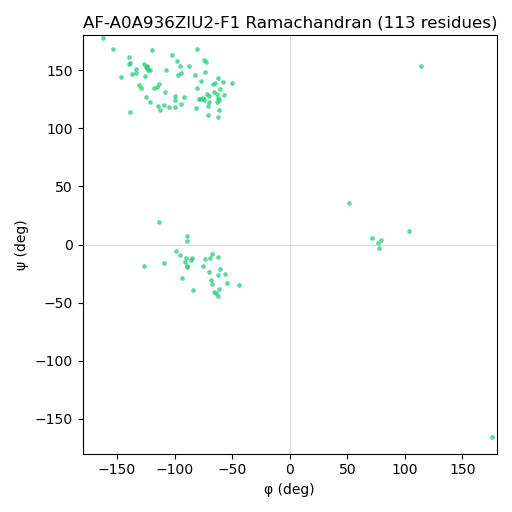. THR A 1 97 ? -10.797 2.568 -11.270 1.00 80.31 97 THR A O 1
ATOM 747 N N . GLY A 1 98 ? -9.954 0.646 -12.081 1.00 82.94 98 GLY A N 1
ATOM 748 C CA . GLY A 1 98 ? -9.108 1.243 -13.113 1.00 82.94 98 GLY A CA 1
ATOM 749 C C . GLY A 1 98 ? -7.832 1.889 -12.563 1.00 82.94 98 GLY A C 1
ATOM 750 O O . GLY A 1 98 ? -7.102 2.521 -13.321 1.00 82.94 98 GLY A O 1
ATOM 751 N N . PHE A 1 99 ? -7.552 1.757 -11.261 1.00 82.12 99 PHE A N 1
ATOM 752 C CA . PHE A 1 99 ? -6.420 2.416 -10.618 1.00 82.12 99 PHE A CA 1
ATOM 753 C C . PHE A 1 99 ? -5.086 1.778 -11.024 1.00 82.12 99 PHE A C 1
ATOM 755 O O . PHE A 1 99 ? -4.911 0.563 -10.917 1.00 82.12 99 PHE A O 1
ATOM 762 N N . VAL A 1 100 ? -4.129 2.599 -11.455 1.00 84.12 100 VAL A N 1
ATOM 763 C CA . VAL A 1 100 ? -2.779 2.159 -11.827 1.00 84.12 100 VAL A CA 1
ATOM 764 C C . VAL A 1 100 ? -1.859 2.247 -10.612 1.00 84.12 100 VAL A C 1
ATOM 766 O O . VAL A 1 100 ? -1.753 3.287 -9.970 1.00 84.12 100 VAL A O 1
ATOM 769 N N . SER A 1 101 ? -1.172 1.152 -10.286 1.00 85.69 101 SER A N 1
ATOM 770 C CA . SER A 1 101 ? -0.257 1.077 -9.141 1.00 85.69 101 SER A CA 1
ATOM 771 C C . SER A 1 101 ? 1.035 0.345 -9.494 1.00 85.69 101 SER A C 1
ATOM 773 O O . SER A 1 101 ? 1.030 -0.609 -10.274 1.00 85.69 101 SER A O 1
ATOM 775 N N . LYS A 1 102 ? 2.151 0.753 -8.878 1.00 89.00 102 LYS A N 1
ATOM 776 C CA . LYS A 1 102 ? 3.425 0.013 -8.922 1.00 89.00 102 LYS A CA 1
ATOM 777 C C . LYS A 1 102 ? 3.608 -0.943 -7.744 1.00 89.00 102 LYS A C 1
ATOM 779 O O . LYS A 1 102 ? 4.292 -1.949 -7.898 1.00 89.00 102 LYS A O 1
ATOM 784 N N . VAL A 1 103 ? 3.011 -0.637 -6.592 1.00 91.19 103 VAL A N 1
ATOM 785 C CA . VAL A 1 103 ? 3.100 -1.441 -5.367 1.00 91.19 103 VAL A CA 1
A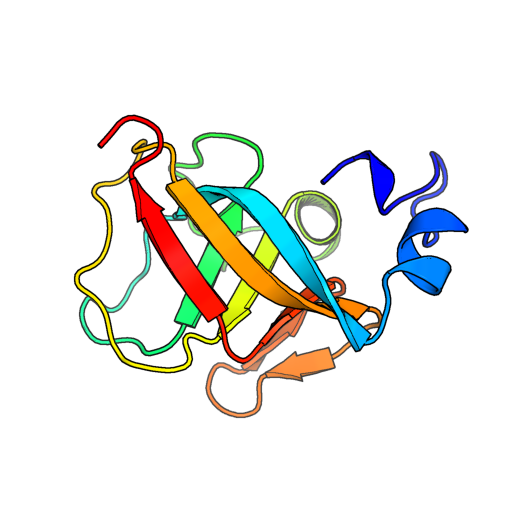TOM 786 C C . VAL A 1 103 ? 1.702 -1.702 -4.836 1.00 91.19 103 VAL A C 1
ATOM 788 O O . VAL A 1 103 ? 0.871 -0.791 -4.762 1.00 91.19 103 VAL A O 1
ATOM 791 N N . ARG A 1 104 ? 1.453 -2.953 -4.450 1.00 94.06 104 ARG A N 1
ATOM 792 C CA . ARG A 1 104 ? 0.186 -3.394 -3.876 1.00 94.06 104 ARG A CA 1
ATOM 793 C C . ARG A 1 104 ? 0.400 -4.246 -2.633 1.00 94.06 104 ARG A C 1
ATOM 795 O O . ARG A 1 104 ? 1.388 -4.973 -2.528 1.00 94.06 104 ARG A O 1
ATOM 802 N N . LEU A 1 105 ? -0.574 -4.188 -1.731 1.00 95.44 105 LEU A N 1
ATOM 803 C CA . LEU A 1 105 ? -0.790 -5.192 -0.696 1.00 95.44 105 LEU A CA 1
ATOM 804 C C . LEU A 1 105 ? -2.101 -5.920 -0.974 1.00 95.44 105 LEU A C 1
ATOM 806 O O . LEU A 1 105 ? -3.169 -5.309 -0.923 1.00 95.44 105 LEU A O 1
ATOM 810 N N . THR A 1 106 ? -2.018 -7.216 -1.252 1.00 95.06 106 THR A N 1
ATOM 811 C CA . THR A 1 106 ? -3.184 -8.090 -1.435 1.00 95.06 106 THR A CA 1
ATOM 812 C C . THR A 1 106 ? -3.428 -8.940 -0.191 1.00 95.06 106 THR A C 1
ATOM 814 O O . THR A 1 106 ? -2.569 -9.033 0.690 1.00 95.06 106 THR A O 1
ATOM 817 N N . ASP A 1 107 ? -4.632 -9.510 -0.068 1.00 94.75 107 ASP A N 1
ATOM 818 C CA . ASP A 1 107 ? -5.058 -10.252 1.131 1.00 94.75 107 ASP A CA 1
ATOM 819 C C . ASP A 1 107 ? -4.844 -9.452 2.437 1.00 94.75 107 ASP A C 1
ATOM 821 O O . ASP A 1 107 ? -4.438 -9.972 3.487 1.00 94.75 107 ASP A O 1
ATOM 825 N N . ALA A 1 108 ? -5.048 -8.134 2.357 1.00 95.19 108 ALA A N 1
ATOM 826 C CA . ALA A 1 108 ? -4.618 -7.233 3.405 1.00 95.19 108 ALA A CA 1
ATOM 827 C C . ALA A 1 108 ? -5.610 -7.177 4.571 1.00 95.19 108 ALA A C 1
ATOM 829 O O . ALA A 1 108 ? -6.830 -7.226 4.401 1.00 95.19 108 ALA A O 1
ATOM 830 N N . VAL A 1 109 ? -5.065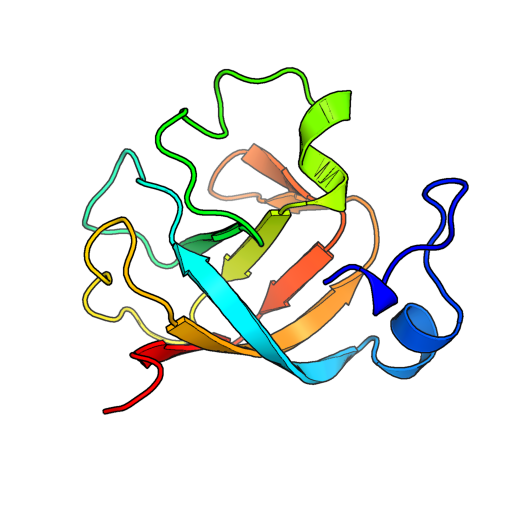 -7.004 5.768 1.00 93.75 109 VAL A N 1
ATOM 831 C CA . VAL A 1 109 ? -5.786 -6.572 6.968 1.00 93.75 109 VAL A CA 1
ATOM 832 C C . VAL A 1 109 ? -5.110 -5.332 7.522 1.00 93.75 109 VAL A C 1
ATOM 834 O O . VAL A 1 109 ? -3.917 -5.139 7.290 1.00 93.75 109 VAL A O 1
ATOM 837 N N . PHE A 1 110 ? -5.842 -4.486 8.239 1.00 92.69 110 PHE A N 1
ATOM 838 C CA . PHE A 1 110 ? -5.236 -3.319 8.864 1.00 92.69 110 PHE A CA 1
ATOM 839 C C . PHE A 1 110 ? -5.777 -3.102 10.268 1.00 92.69 110 PHE A C 1
ATOM 841 O O . PHE A 1 110 ? -6.876 -3.528 10.603 1.00 92.69 110 PHE A O 1
ATOM 848 N N . GLN A 1 111 ? -4.985 -2.415 11.077 1.00 91.38 111 GLN A N 1
ATOM 849 C CA . GLN A 1 111 ? -5.345 -2.007 12.427 1.00 91.38 111 GLN A CA 1
ATOM 850 C C . GLN A 1 111 ? -4.849 -0.589 12.690 1.00 91.38 111 GLN A C 1
ATOM 852 O O . GLN A 1 111 ? -3.896 -0.129 12.057 1.00 91.38 111 GLN A O 1
ATOM 857 N N . ARG A 1 112 ? -5.492 0.117 13.620 1.00 88.56 112 ARG A N 1
ATOM 858 C CA . ARG A 1 112 ? -5.021 1.433 14.069 1.00 88.56 112 ARG A CA 1
ATOM 859 C C . ARG A 1 112 ? -3.682 1.248 14.784 1.00 88.56 112 ARG A C 1
ATOM 861 O O . ARG A 1 112 ? -3.547 0.357 15.619 1.00 88.56 112 ARG A O 1
ATOM 868 N N . ALA A 1 113 ? -2.683 2.052 14.433 1.00 77.00 113 ALA A N 1
ATOM 869 C CA . ALA A 1 113 ? -1.386 1.992 15.090 1.00 77.00 113 ALA A CA 1
ATOM 870 C C . ALA A 1 113 ? -1.534 2.551 16.517 1.00 77.00 113 ALA A C 1
ATOM 872 O O . ALA A 1 113 ? -1.793 3.740 16.685 1.00 77.00 113 ALA A O 1
ATOM 873 N N . GLY A 1 114 ? -1.413 1.687 17.529 1.00 64.94 114 GLY A N 1
ATOM 874 C CA . GLY A 1 114 ? -1.536 2.057 18.947 1.00 64.94 114 GLY A CA 1
ATOM 875 C C . GLY A 1 114 ? -2.853 1.668 19.630 1.00 64.94 114 GLY A C 1
ATOM 876 O O . GLY A 1 114 ? -3.104 2.158 20.729 1.00 64.94 114 GLY A O 1
ATOM 877 N N . ALA A 1 115 ? -3.679 0.829 18.994 1.00 50.59 115 ALA A N 1
ATOM 878 C CA . ALA A 1 115 ? -4.800 0.144 19.647 1.00 50.59 115 ALA A CA 1
ATOM 879 C C . ALA A 1 115 ? -4.356 -1.161 20.324 1.00 50.59 115 ALA A C 1
ATOM 881 O O . ALA A 1 115 ? -3.407 -1.795 19.803 1.00 50.59 115 ALA A O 1
#

Secondary structure (DSSP, 8-state):
-GGGB-TTSSBPHHHHHHTTSEEEEEEEE---S-TT-SEEEEESS---S-TTSS-GGGTTTTEEEEEESS--PPPPTT-EEEEEEEEEEEEEE-TTT--EEEEEEEEEEEEETT-

Organism: NCBI:txid670292

Nearest PDB structures (foldseek):
  4hsp-assembly1_A  TM=6.592E-01  e=6.753E-04  Pseudomonas aeruginosa PAO1
  4dka-assembly2_C-2  TM=5.615E-01  e=1.443E-02  Trypanosoma brucei
  4dni-assembly1_A  TM=4.731E-01  e=1.008E-01  Trypanosoma brucei
  6f0l-assembly1_B  TM=5.053E-01  e=1.915E+00  Saccharomyces cerevisiae S288C

Solvent-accessible surface area (backbone atoms only — not comparable to full-atom values): 6725 Å² total; per-residue (Å²): 110,73,71,39,40,41,100,86,73,46,74,22,75,60,35,63,72,42,47,75,36,78,46,77,48,70,29,15,53,44,68,69,98,56,101,82,53,52,55,51,42,36,20,75,54,79,49,90,69,53,83,84,79,54,65,74,84,84,44,49,84,56,40,31,43,34,34,39,65,60,77,65,87,79,74,61,72,70,42,52,30,38,35,39,19,32,31,45,74,55,83,44,67,40,90,90,77,66,48,76,34,38,34,34,26,38,69,18,49,72,44,61,64,88,116